Protein AF-A0A7T8GXA7-F1 (afdb_monomer_lite)

Organism: Caligus rogercresseyi (NCBI:txid217165)

Foldseek 3Di:
DFQALVNDDQVLLLLVCCVVVVDVHSVVCVVPDSVVSSVSVCVVCVVVVHHRRPDGSPVVSVVPVPPPDDD

pLDDT: mean 78.77, std 14.37, range [43.62, 91.25]

Sequence (71 aa):
MAKTLCGLKLVELRNLCVELELVEGVEELEGKKKSEVVVLVREYLIACGCDPKTHDFAKSVQSLAQETPPP

Radius of gyration: 12.45 Å; chains: 1; bounding box: 19×29×38 Å

Secondary structure (DSSP, 8-state):
----GGGS-HHHHHHHHHHTTSSS-GGGGTT--HHHHHHHHHHHHHHTT--TTT--TTTGGGGGTT-----

Structure (mmCIF, N/CA/C/O backbone):
data_AF-A0A7T8GXA7-F1
#
_entry.id   AF-A0A7T8GXA7-F1
#
loop_
_atom_site.group_PDB
_atom_site.id
_atom_site.type_symbol
_atom_site.label_atom_id
_atom_site.label_alt_id
_atom_site.label_comp_id
_atom_site.label_asym_id
_atom_site.label_entity_id
_atom_site.label_seq_id
_atom_site.pdbx_PDB_ins_code
_atom_site.Cartn_x
_atom_site.Cartn_y
_atom_site.Cartn_z
_atom_site.occupancy
_atom_site.B_iso_or_equiv
_atom_site.auth_seq_id
_atom_site.auth_comp_id
_atom_site.auth_asym_id
_atom_site.auth_atom_id
_atom_site.pdbx_PDB_model_num
ATOM 1 N N . MET A 1 1 ? -5.504 -17.351 -3.897 1.00 53.28 1 MET A N 1
ATOM 2 C CA . MET A 1 1 ? -6.337 -16.320 -4.552 1.00 53.28 1 MET A CA 1
ATOM 3 C C . MET A 1 1 ? -5.469 -15.092 -4.687 1.00 53.28 1 MET A C 1
ATOM 5 O O . MET A 1 1 ? -4.941 -14.674 -3.664 1.00 53.28 1 MET A O 1
ATOM 9 N N . ALA A 1 2 ? -5.265 -14.581 -5.900 1.00 61.25 2 ALA A N 1
ATOM 10 C CA . ALA A 1 2 ? -4.419 -13.409 -6.062 1.00 61.25 2 ALA A CA 1
ATOM 11 C C . ALA A 1 2 ? -5.138 -12.170 -5.507 1.00 61.25 2 ALA A C 1
ATOM 13 O O . ALA A 1 2 ? -6.291 -11.923 -5.871 1.00 61.25 2 ALA A O 1
ATOM 14 N N . LYS A 1 3 ? -4.501 -11.422 -4.603 1.00 71.00 3 LYS A N 1
ATOM 15 C CA . LYS A 1 3 ? -5.048 -10.159 -4.080 1.00 71.00 3 LYS A CA 1
ATOM 16 C C . LYS A 1 3 ? -4.389 -9.013 -4.830 1.00 71.00 3 LYS A C 1
ATOM 18 O O . LYS A 1 3 ? -3.189 -8.796 -4.704 1.00 71.00 3 LYS A O 1
ATOM 23 N N . THR A 1 4 ? -5.187 -8.272 -5.591 1.00 81.56 4 THR A N 1
ATOM 24 C CA . THR A 1 4 ? -4.736 -7.064 -6.289 1.00 81.56 4 THR A CA 1
ATOM 25 C C . THR A 1 4 ? -4.753 -5.857 -5.355 1.00 81.56 4 THR A C 1
ATOM 27 O O . THR A 1 4 ? -5.500 -5.829 -4.374 1.00 81.56 4 THR A O 1
ATOM 30 N N . LEU A 1 5 ? -3.984 -4.820 -5.697 1.00 80.62 5 LEU A N 1
ATOM 31 C CA . LEU A 1 5 ? -3.848 -3.595 -4.901 1.00 80.62 5 LEU A CA 1
ATOM 32 C C . LEU A 1 5 ? -5.204 -2.944 -4.550 1.00 80.62 5 LEU A C 1
ATOM 34 O O . LEU A 1 5 ? -5.435 -2.526 -3.418 1.00 80.62 5 LEU A O 1
ATOM 38 N N . CYS A 1 6 ? -6.150 -2.920 -5.496 1.00 78.88 6 CYS A N 1
ATOM 39 C CA . CYS A 1 6 ? -7.498 -2.381 -5.266 1.00 78.88 6 CYS A CA 1
ATOM 40 C C . CYS A 1 6 ? -8.347 -3.240 -4.312 1.00 78.88 6 CYS A C 1
ATOM 42 O O . CYS A 1 6 ? -9.252 -2.713 -3.654 1.00 78.88 6 CYS A O 1
ATOM 44 N N . GLY A 1 7 ? -8.064 -4.541 -4.227 1.00 82.88 7 GLY A N 1
ATOM 45 C CA . GLY A 1 7 ? -8.750 -5.489 -3.348 1.00 82.88 7 GLY A CA 1
ATOM 46 C C . GLY A 1 7 ? -8.316 -5.409 -1.883 1.00 82.88 7 GLY A C 1
ATOM 47 O O . GLY A 1 7 ? -9.020 -5.927 -1.020 1.00 82.88 7 GLY A O 1
ATOM 48 N N . LEU A 1 8 ? -7.201 -4.736 -1.588 1.00 84.44 8 LEU A N 1
ATOM 49 C CA . LEU A 1 8 ? -6.690 -4.578 -0.228 1.00 84.44 8 LEU A CA 1
ATOM 50 C C . LEU A 1 8 ? -7.525 -3.586 0.591 1.00 84.44 8 LEU A C 1
ATOM 52 O O . LEU A 1 8 ? -8.012 -2.567 0.089 1.00 84.44 8 LEU A O 1
ATOM 56 N N . LYS A 1 9 ? -7.701 -3.862 1.880 1.00 88.06 9 LYS A N 1
ATOM 57 C CA . LYS A 1 9 ? -8.263 -2.917 2.853 1.00 88.06 9 LYS A CA 1
ATOM 58 C C . LYS A 1 9 ? -7.269 -1.785 3.116 1.00 88.06 9 LYS A C 1
ATOM 60 O O . LYS A 1 9 ? -6.072 -1.929 2.900 1.00 88.06 9 LYS A O 1
ATOM 65 N N . LEU A 1 10 ? -7.766 -0.660 3.634 1.00 87.69 10 LEU A N 1
ATOM 66 C CA . LEU A 1 10 ? -6.922 0.494 3.968 1.00 87.69 10 LEU A CA 1
ATOM 67 C C . LEU A 1 10 ? -5.781 0.116 4.924 1.00 87.69 10 LEU A C 1
ATOM 69 O O . LEU A 1 10 ? -4.659 0.551 4.714 1.00 87.69 10 LEU A O 1
ATOM 73 N N . VAL A 1 11 ? -6.053 -0.724 5.927 1.00 87.38 11 VAL A N 1
ATOM 74 C CA . VAL A 1 11 ? -5.024 -1.173 6.877 1.00 87.38 11 VAL A CA 1
ATOM 75 C C . VAL A 1 11 ? -3.958 -2.043 6.199 1.00 87.38 11 VAL A C 1
ATOM 77 O O . VAL A 1 11 ? -2.775 -1.844 6.436 1.00 87.38 11 VAL A O 1
ATOM 80 N N . GLU A 1 12 ? -4.365 -2.936 5.286 1.00 88.12 12 GLU A N 1
ATOM 81 C CA . GLU A 1 12 ? -3.447 -3.788 4.516 1.00 88.12 12 GLU A CA 1
ATOM 82 C C . GLU A 1 12 ? -2.549 -2.922 3.614 1.00 88.12 12 GLU A C 1
ATOM 84 O O . GLU A 1 12 ? -1.354 -3.163 3.522 1.00 88.12 12 GLU A O 1
ATOM 89 N N . LEU A 1 13 ? -3.108 -1.872 3.002 1.00 88.06 13 LEU A N 1
ATOM 90 C CA . LEU A 1 13 ? -2.356 -0.911 2.188 1.00 88.06 13 LEU A CA 1
ATOM 91 C C . LEU A 1 13 ? -1.372 -0.076 3.009 1.00 88.06 13 LEU A C 1
ATOM 93 O O . LEU A 1 13 ? -0.261 0.159 2.552 1.00 88.06 13 LEU A O 1
ATOM 97 N N . ARG A 1 14 ? -1.765 0.371 4.208 1.00 90.31 14 ARG A N 1
ATOM 98 C CA . ARG A 1 14 ? -0.866 1.122 5.097 1.00 90.31 14 ARG A CA 1
ATOM 99 C C . ARG A 1 14 ? 0.314 0.269 5.543 1.00 90.31 14 ARG A C 1
ATOM 101 O O . ARG A 1 14 ? 1.444 0.730 5.465 1.00 90.31 14 ARG A O 1
ATOM 108 N N . ASN A 1 15 ? 0.049 -0.973 5.940 1.00 87.81 15 ASN A N 1
ATOM 109 C CA . ASN A 1 15 ? 1.100 -1.918 6.312 1.00 87.81 15 ASN A CA 1
ATOM 110 C C . ASN A 1 15 ? 2.030 -2.194 5.133 1.00 87.81 15 ASN A C 1
ATOM 112 O O . ASN A 1 15 ? 3.241 -2.157 5.292 1.00 87.81 15 ASN A O 1
ATOM 116 N N . LEU A 1 16 ? 1.466 -2.385 3.939 1.00 86.69 16 LEU A N 1
ATOM 117 C CA . LEU A 1 16 ? 2.251 -2.583 2.728 1.00 86.69 16 LEU A CA 1
ATOM 118 C C . LEU A 1 16 ? 3.170 -1.389 2.435 1.00 86.69 16 LEU A C 1
ATOM 120 O O . LEU A 1 16 ? 4.298 -1.591 2.014 1.00 86.69 16 LEU A O 1
ATOM 124 N N . CYS A 1 17 ? 2.729 -0.150 2.670 1.00 89.25 17 CYS A N 1
ATOM 125 C CA . CYS A 1 17 ? 3.616 1.005 2.533 1.00 89.25 17 CYS A CA 1
ATOM 126 C C . CYS A 1 17 ? 4.801 0.961 3.504 1.00 89.25 17 CYS A C 1
ATOM 128 O O . CYS A 1 17 ? 5.898 1.325 3.101 1.00 89.25 17 CYS A O 1
ATOM 130 N N . VAL A 1 18 ? 4.598 0.511 4.743 1.00 89.19 18 VAL A N 1
ATOM 131 C CA . VAL A 1 18 ? 5.694 0.346 5.712 1.00 89.19 18 VAL A CA 1
ATOM 132 C C . VAL A 1 18 ? 6.627 -0.791 5.285 1.00 89.19 18 VAL A C 1
ATOM 134 O O . VAL A 1 18 ? 7.837 -0.615 5.293 1.00 89.19 18 VAL A O 1
ATOM 137 N N . GLU A 1 19 ? 6.087 -1.931 4.837 1.00 86.19 19 GLU A N 1
ATOM 138 C CA . GLU A 1 19 ? 6.900 -3.058 4.341 1.00 86.19 19 GLU A CA 1
ATOM 139 C C . GLU A 1 19 ? 7.722 -2.710 3.095 1.00 86.19 19 GLU A C 1
ATOM 141 O O . GLU A 1 19 ? 8.804 -3.251 2.897 1.00 86.19 19 GLU A O 1
ATOM 146 N N . LEU A 1 20 ? 7.209 -1.818 2.246 1.00 85.69 20 LEU A N 1
ATOM 147 C CA . LEU A 1 20 ? 7.919 -1.300 1.075 1.00 85.69 20 LEU A CA 1
A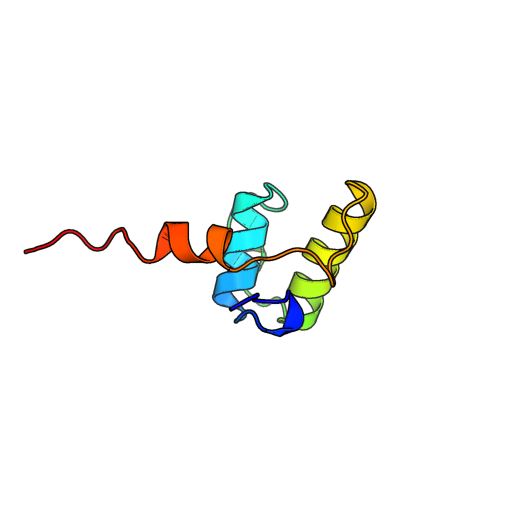TOM 148 C C . LEU A 1 20 ? 8.851 -0.124 1.415 1.00 85.69 20 LEU A C 1
ATOM 150 O O . LEU A 1 20 ? 9.385 0.495 0.496 1.00 85.69 20 LEU A O 1
ATOM 154 N N . GLU A 1 21 ? 9.003 0.211 2.703 1.00 88.56 21 GLU A N 1
ATOM 155 C CA . GLU A 1 21 ? 9.802 1.338 3.204 1.00 88.56 21 GLU A CA 1
ATOM 156 C C . GLU A 1 21 ? 9.420 2.681 2.541 1.00 88.56 21 GLU A C 1
ATOM 158 O O . GLU A 1 21 ? 10.244 3.575 2.358 1.00 88.56 21 GLU A O 1
ATOM 163 N N . LEU A 1 22 ? 8.145 2.833 2.156 1.00 88.12 22 LEU A N 1
ATOM 164 C CA . LEU A 1 22 ? 7.597 4.066 1.573 1.00 88.12 22 LEU A CA 1
ATOM 165 C C . LEU A 1 22 ? 7.321 5.147 2.614 1.00 88.12 22 LEU A C 1
ATOM 167 O O . LEU A 1 22 ? 7.239 6.326 2.271 1.00 88.12 22 LEU A O 1
ATOM 171 N N . VAL A 1 23 ? 7.094 4.721 3.851 1.00 89.25 23 VAL A N 1
ATOM 172 C CA . VAL A 1 23 ? 6.849 5.546 5.035 1.00 89.25 23 VAL A CA 1
ATOM 173 C C . VAL A 1 23 ? 7.524 4.876 6.225 1.00 89.25 23 VAL A C 1
ATOM 175 O O . VAL A 1 23 ? 7.688 3.654 6.228 1.00 89.25 23 VAL A O 1
ATOM 178 N N . GLU A 1 24 ? 7.870 5.650 7.248 1.00 86.94 24 GLU A N 1
ATOM 179 C CA . GLU A 1 24 ? 8.473 5.119 8.474 1.00 86.94 24 GLU A CA 1
ATOM 180 C C . GLU A 1 24 ? 7.431 4.408 9.350 1.00 86.94 24 GLU A C 1
ATOM 182 O O . GLU A 1 24 ? 7.756 3.481 10.092 1.00 86.94 24 GLU A O 1
ATOM 187 N N . GLY A 1 25 ? 6.155 4.796 9.241 1.00 86.44 25 GLY A N 1
ATOM 188 C CA . GLY A 1 25 ? 5.079 4.188 10.016 1.00 86.44 25 GLY A CA 1
ATOM 189 C C . GLY A 1 25 ? 3.685 4.389 9.433 1.00 86.44 25 GLY A C 1
ATOM 190 O O . GLY A 1 25 ? 3.418 5.289 8.635 1.00 86.44 25 GLY A O 1
ATOM 191 N N . VAL A 1 26 ? 2.742 3.552 9.876 1.00 85.88 26 VAL A N 1
ATOM 192 C CA . VAL A 1 26 ? 1.329 3.642 9.458 1.00 85.88 26 VAL A CA 1
ATOM 193 C C . VAL A 1 26 ? 0.651 4.944 9.902 1.00 85.88 26 VAL A C 1
ATOM 195 O O . VAL A 1 26 ? -0.368 5.319 9.317 1.00 85.88 26 VAL A O 1
ATOM 198 N N . GLU A 1 27 ? 1.219 5.626 10.901 1.00 87.81 27 GLU A N 1
ATOM 199 C CA . GLU A 1 27 ? 0.771 6.918 11.434 1.00 87.81 27 GLU A CA 1
ATOM 200 C C . GLU A 1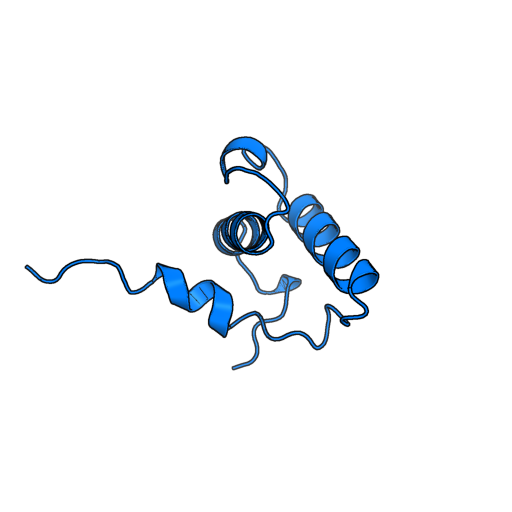 27 ? 0.892 8.041 10.391 1.00 87.81 27 GLU A C 1
ATOM 202 O O . GLU A 1 27 ? -0.003 8.874 10.279 1.00 87.81 27 GLU A O 1
ATOM 207 N N . GLU A 1 28 ? 1.911 8.015 9.521 1.00 88.50 28 GLU A N 1
ATOM 208 C CA . GLU A 1 28 ? 2.050 8.981 8.412 1.00 88.50 28 GLU A CA 1
ATOM 209 C C . GLU A 1 28 ? 0.949 8.843 7.351 1.00 88.50 28 GLU A C 1
ATOM 211 O O . GLU A 1 28 ? 0.691 9.737 6.537 1.00 88.50 28 GLU A O 1
ATOM 216 N N . 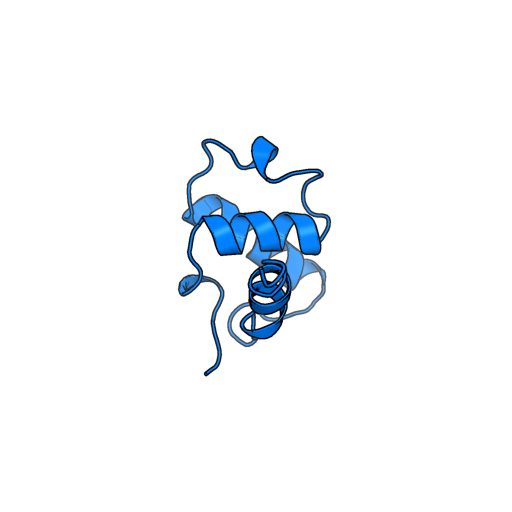LEU A 1 29 ? 0.296 7.683 7.332 1.00 88.56 29 LEU A N 1
ATOM 217 C CA . LEU A 1 29 ? -0.831 7.390 6.460 1.00 88.56 29 LEU A CA 1
ATOM 218 C C . LEU A 1 29 ? -2.167 7.541 7.194 1.00 88.56 29 LEU A C 1
ATOM 220 O O . LEU A 1 29 ? -3.229 7.297 6.600 1.00 88.56 29 LEU A O 1
ATOM 224 N N . GLU A 1 30 ? -2.143 7.933 8.468 1.00 84.88 30 GLU A N 1
ATOM 225 C CA . GLU A 1 30 ? -3.333 8.279 9.225 1.00 84.88 30 GLU A CA 1
ATOM 226 C C . GLU A 1 30 ? -3.983 9.531 8.614 1.00 84.88 30 GLU A C 1
ATOM 228 O O . GLU A 1 30 ? -3.324 10.447 8.136 1.00 84.88 30 GLU A O 1
ATOM 233 N N . GLY A 1 31 ? -5.308 9.518 8.466 1.00 87.56 31 GLY A N 1
ATOM 234 C CA . GLY A 1 31 ? -6.033 10.546 7.705 1.00 87.56 31 GLY A CA 1
ATOM 235 C C . GLY A 1 31 ? -5.970 10.427 6.170 1.00 87.56 31 GLY A C 1
ATOM 236 O O . GLY A 1 31 ? -6.860 10.957 5.500 1.00 87.56 31 GLY A O 1
ATOM 237 N N . LYS A 1 32 ? -5.024 9.675 5.582 1.00 88.50 32 LYS A N 1
ATOM 238 C CA . LYS A 1 32 ? -5.013 9.431 4.126 1.00 88.50 32 LYS A CA 1
ATOM 239 C C . LYS A 1 32 ? -6.136 8.499 3.682 1.00 88.50 32 LYS A C 1
ATOM 241 O O . LYS A 1 32 ? -6.453 7.492 4.324 1.00 88.50 32 LYS A O 1
ATOM 246 N N . LYS A 1 33 ? -6.715 8.814 2.521 1.00 90.69 33 LYS A N 1
ATOM 247 C CA . LYS A 1 33 ? -7.740 7.986 1.873 1.00 90.69 33 LYS A CA 1
ATOM 248 C C . LYS A 1 33 ? -7.106 6.756 1.237 1.00 90.69 33 LYS A C 1
ATOM 250 O O . LYS A 1 33 ? -5.996 6.813 0.717 1.00 90.69 33 LYS A O 1
ATOM 255 N N . LYS A 1 34 ? -7.875 5.666 1.159 1.00 88.44 34 LYS A N 1
ATOM 256 C CA . LYS A 1 34 ? -7.463 4.424 0.482 1.00 88.44 34 LYS A CA 1
ATOM 257 C C . LYS A 1 34 ? -6.922 4.678 -0.924 1.00 88.44 34 LYS A C 1
ATOM 259 O O . LYS A 1 34 ? -5.898 4.116 -1.281 1.00 88.44 34 LYS A O 1
ATOM 264 N N . SER A 1 35 ? -7.588 5.527 -1.701 1.00 89.50 35 SER A N 1
ATOM 265 C CA . SER A 1 35 ? -7.162 5.870 -3.059 1.00 89.50 35 SER A CA 1
ATOM 266 C C . SER A 1 35 ? -5.767 6.492 -3.109 1.00 89.50 35 SER A C 1
ATOM 268 O O . SER A 1 35 ? -5.014 6.174 -4.017 1.00 89.50 35 SER A O 1
ATOM 270 N N . GLU A 1 36 ? -5.403 7.330 -2.138 1.00 91.25 36 GLU A N 1
ATOM 271 C CA . GLU A 1 36 ? -4.083 7.974 -2.114 1.00 91.25 36 GLU A CA 1
ATOM 272 C C . GLU A 1 36 ? -2.981 6.987 -1.751 1.00 91.25 36 GLU A C 1
ATOM 274 O O . GLU A 1 36 ? -1.941 6.954 -2.400 1.00 91.25 36 GLU A O 1
ATOM 279 N N . VAL A 1 37 ? -3.241 6.117 -0.771 1.00 90.69 37 VAL A N 1
ATOM 280 C CA . VAL A 1 37 ? -2.302 5.050 -0.401 1.00 90.69 37 VAL A CA 1
ATOM 281 C C . VAL A 1 37 ? -2.107 4.072 -1.567 1.00 90.69 37 VAL A C 1
ATOM 283 O O . VAL A 1 37 ? -0.986 3.676 -1.867 1.00 90.69 37 VAL A O 1
ATOM 286 N N . VAL A 1 38 ? -3.182 3.735 -2.292 1.00 89.88 38 VAL A N 1
ATOM 287 C CA . VAL A 1 38 ? -3.104 2.918 -3.515 1.00 89.88 38 VAL A CA 1
ATOM 288 C C . VAL A 1 38 ? -2.228 3.582 -4.576 1.00 89.88 38 VAL A C 1
ATOM 290 O O . VAL A 1 38 ? -1.432 2.891 -5.203 1.00 89.88 38 VAL A O 1
ATOM 293 N N . VAL A 1 39 ? -2.357 4.894 -4.796 1.00 90.81 39 VAL A N 1
ATOM 294 C CA . VAL A 1 39 ? -1.528 5.611 -5.780 1.00 90.81 39 VAL A CA 1
ATOM 295 C C . VAL A 1 39 ? -0.054 5.570 -5.383 1.00 90.81 39 VAL A C 1
ATOM 297 O O . VAL A 1 39 ? 0.762 5.199 -6.218 1.00 90.81 39 VAL A O 1
ATOM 300 N N . LEU A 1 40 ? 0.265 5.825 -4.112 1.00 90.06 40 LEU A N 1
ATOM 301 C CA . LEU A 1 40 ? 1.629 5.744 -3.571 1.00 90.06 40 LEU A CA 1
ATOM 302 C C . LEU A 1 40 ? 2.294 4.393 -3.861 1.00 90.06 40 LEU A C 1
ATOM 304 O O . LEU A 1 40 ? 3.362 4.333 -4.469 1.00 90.06 40 LEU A O 1
ATOM 308 N N . VAL A 1 41 ? 1.626 3.296 -3.492 1.00 88.75 41 VAL A N 1
ATOM 309 C CA . VAL A 1 41 ? 2.139 1.942 -3.752 1.00 88.75 41 VAL A CA 1
ATOM 310 C C . VAL A 1 41 ? 2.252 1.678 -5.254 1.00 88.75 41 VAL A C 1
ATOM 312 O O . VAL A 1 41 ? 3.209 1.062 -5.718 1.00 88.75 41 VAL A O 1
ATOM 315 N N . ARG A 1 42 ? 1.284 2.153 -6.044 1.00 89.88 42 ARG A N 1
ATOM 316 C CA . ARG A 1 42 ? 1.279 1.980 -7.499 1.00 89.88 42 ARG A CA 1
ATOM 317 C C . ARG A 1 42 ? 2.479 2.6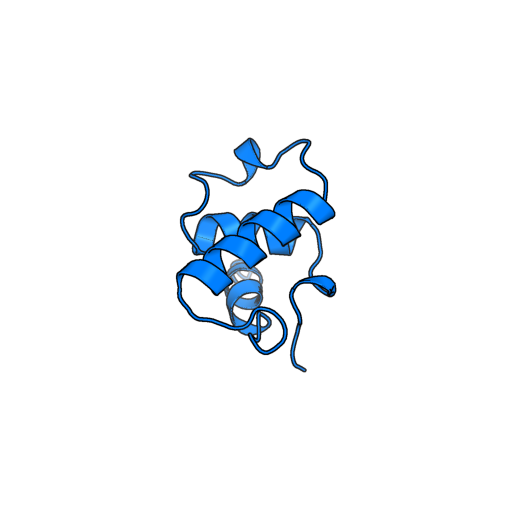64 -8.155 1.00 89.88 42 ARG A C 1
ATOM 319 O O . ARG A 1 42 ? 3.102 2.056 -9.019 1.00 89.88 42 ARG A O 1
ATOM 326 N N . GLU A 1 43 ? 2.772 3.906 -7.785 1.00 90.81 43 GLU A N 1
ATOM 327 C CA . GLU A 1 43 ? 3.893 4.669 -8.343 1.00 90.81 43 GLU A CA 1
ATOM 328 C C . GLU A 1 43 ? 5.233 4.037 -7.988 1.00 90.81 43 GLU A C 1
ATOM 330 O O . GLU A 1 43 ? 6.081 3.886 -8.865 1.00 90.81 43 GLU A O 1
ATOM 335 N N . TYR A 1 44 ? 5.383 3.573 -6.747 1.00 90.06 44 TYR A N 1
ATOM 336 C CA . TYR A 1 44 ? 6.571 2.840 -6.325 1.00 90.06 44 TYR A CA 1
ATOM 337 C C . TYR A 1 44 ? 6.806 1.580 -7.155 1.00 90.06 44 TYR A C 1
ATOM 339 O O . TYR A 1 44 ? 7.895 1.368 -7.680 1.00 90.06 44 TYR A O 1
ATOM 347 N N . LEU A 1 45 ? 5.768 0.763 -7.342 1.00 87.62 45 LEU A N 1
ATOM 348 C CA . LEU A 1 45 ? 5.887 -0.462 -8.131 1.00 87.62 45 LEU A CA 1
ATOM 349 C C . LEU A 1 45 ? 6.277 -0.161 -9.574 1.00 87.62 45 LEU A C 1
ATOM 351 O O . LEU A 1 45 ? 7.161 -0.826 -10.107 1.00 87.62 45 LEU A O 1
ATOM 355 N N . ILE A 1 46 ? 5.680 0.872 -10.176 1.00 88.62 46 ILE A N 1
ATOM 356 C CA . ILE A 1 46 ? 6.045 1.322 -11.523 1.00 88.62 46 ILE A CA 1
ATOM 357 C C . ILE A 1 46 ? 7.513 1.768 -11.563 1.00 88.62 46 ILE A C 1
ATOM 359 O O . ILE A 1 46 ? 8.224 1.395 -12.495 1.00 88.62 46 ILE A O 1
ATOM 363 N N . ALA A 1 47 ? 7.987 2.510 -10.556 1.00 89.25 47 ALA A N 1
ATOM 364 C CA . ALA A 1 47 ? 9.385 2.931 -10.453 1.00 89.25 47 ALA A CA 1
ATOM 365 C C . ALA A 1 47 ? 10.349 1.737 -10.320 1.00 89.25 47 ALA A C 1
ATOM 367 O O . ALA A 1 47 ? 11.428 1.747 -10.908 1.00 89.25 47 ALA A O 1
ATOM 368 N N . CYS A 1 48 ? 9.933 0.674 -9.630 1.00 85.81 48 CYS A N 1
ATOM 369 C CA . CYS A 1 48 ? 10.659 -0.596 -9.553 1.00 85.81 48 CYS A CA 1
ATOM 370 C C . CYS A 1 48 ? 10.513 -1.478 -10.811 1.00 85.81 48 CYS A C 1
ATOM 372 O O . CYS A 1 48 ? 11.059 -2.580 -10.846 1.00 85.81 48 CYS A O 1
ATOM 374 N N . GLY A 1 49 ? 9.764 -1.045 -11.832 1.00 87.38 49 GLY A N 1
ATOM 375 C CA . GLY A 1 49 ? 9.493 -1.834 -13.039 1.00 87.38 49 GLY A CA 1
ATOM 376 C C . GLY A 1 49 ? 8.502 -2.988 -12.837 1.00 87.38 49 GLY A C 1
ATOM 377 O O . GLY A 1 49 ? 8.392 -3.864 -13.694 1.00 87.38 49 GLY A O 1
ATOM 378 N N . CYS A 1 50 ? 7.775 -3.008 -11.719 1.00 83.88 50 CYS A N 1
ATOM 379 C CA . CYS A 1 50 ? 6.710 -3.965 -11.436 1.00 83.88 50 CYS A CA 1
ATOM 380 C C . CYS A 1 50 ? 5.351 -3.447 -11.920 1.00 83.88 50 CYS A C 1
ATOM 382 O O . CYS A 1 50 ? 4.984 -2.298 -11.673 1.00 83.88 50 CYS A O 1
ATOM 384 N N . ASP A 1 51 ? 4.550 -4.321 -12.539 1.00 82.31 51 ASP A N 1
ATOM 385 C CA . ASP A 1 51 ? 3.169 -3.980 -12.871 1.00 82.31 51 ASP A CA 1
ATOM 386 C C . ASP A 1 51 ? 2.238 -4.217 -11.656 1.00 82.31 51 ASP A C 1
ATOM 388 O O . ASP A 1 51 ? 2.069 -5.352 -11.193 1.00 82.31 51 ASP A O 1
ATOM 392 N N . PRO A 1 52 ? 1.599 -3.160 -11.124 1.00 75.81 52 PRO A N 1
ATOM 393 C CA . PRO A 1 52 ? 0.772 -3.230 -9.920 1.00 75.81 52 PRO A CA 1
ATOM 394 C C . PRO A 1 52 ? -0.556 -3.975 -10.124 1.00 75.81 52 PRO A C 1
ATOM 396 O O . PRO A 1 52 ? -1.249 -4.266 -9.147 1.00 75.81 52 PRO A O 1
ATOM 399 N N . LYS A 1 53 ? -0.952 -4.270 -11.372 1.00 74.06 53 LYS A N 1
ATOM 400 C CA . LYS A 1 53 ? -2.147 -5.075 -11.670 1.00 74.06 53 LYS A CA 1
ATOM 401 C C . LYS A 1 53 ? -1.842 -6.567 -11.626 1.00 74.06 53 LYS A C 1
ATOM 403 O O . LYS A 1 53 ? -2.749 -7.346 -11.346 1.00 74.06 53 LYS A O 1
ATOM 408 N N . THR A 1 54 ? -0.600 -6.954 -11.909 1.00 72.81 54 THR A N 1
ATOM 409 C CA . THR A 1 54 ? -0.163 -8.357 -11.900 1.00 72.81 54 THR A CA 1
ATOM 410 C C . THR A 1 54 ? 0.547 -8.757 -10.612 1.00 72.81 54 THR A C 1
ATOM 412 O O . THR A 1 54 ? 0.737 -9.946 -10.376 1.00 72.81 54 THR A O 1
ATOM 415 N N . HIS A 1 55 ? 0.950 -7.788 -9.788 1.00 76.81 55 HIS A N 1
ATOM 416 C CA . HIS A 1 55 ? 1.612 -8.054 -8.518 1.00 76.81 55 HIS A CA 1
ATOM 417 C C . HIS A 1 55 ? 0.633 -8.656 -7.498 1.00 76.81 55 HIS A C 1
ATOM 419 O O . HIS A 1 55 ? -0.439 -8.100 -7.241 1.00 76.81 55 HIS A O 1
ATOM 425 N N . ASP A 1 56 ? 1.002 -9.805 -6.929 1.00 76.81 56 ASP A N 1
ATOM 426 C CA . ASP A 1 56 ? 0.190 -10.502 -5.936 1.00 76.81 56 ASP A CA 1
ATOM 427 C C . ASP A 1 56 ? 0.555 -10.055 -4.518 1.00 76.81 56 ASP A C 1
ATOM 429 O O . ASP A 1 56 ? 1.592 -10.432 -3.978 1.00 76.81 56 ASP A O 1
ATOM 433 N N . PHE A 1 57 ? -0.335 -9.294 -3.883 1.00 75.94 57 PHE A N 1
ATOM 434 C CA . PHE A 1 57 ? -0.138 -8.801 -2.515 1.00 75.94 57 PHE A CA 1
ATOM 435 C C . PHE A 1 57 ? -0.651 -9.780 -1.453 1.00 75.94 57 PHE A C 1
ATOM 437 O O . PHE A 1 57 ? -0.705 -9.451 -0.270 1.00 75.94 57 PHE A O 1
ATOM 444 N N . ALA A 1 58 ? -1.066 -10.992 -1.837 1.00 69.44 58 ALA A N 1
ATOM 445 C CA . ALA A 1 58 ? -1.633 -11.948 -0.893 1.00 69.44 58 ALA A CA 1
ATOM 446 C C . ALA A 1 58 ? -0.614 -12.444 0.147 1.00 69.44 58 ALA A C 1
ATOM 448 O O . ALA A 1 58 ? -1.028 -12.846 1.235 1.00 69.44 58 ALA A O 1
ATOM 449 N N . LYS A 1 59 ? 0.688 -12.429 -0.173 1.00 63.44 59 LYS A N 1
ATOM 450 C CA . LYS A 1 59 ? 1.757 -12.883 0.732 1.00 63.44 59 LYS A CA 1
ATOM 451 C C . LYS A 1 59 ? 2.204 -11.819 1.731 1.00 63.44 59 LYS A C 1
ATOM 453 O O . LYS A 1 59 ? 2.236 -12.134 2.914 1.00 63.44 59 LYS A O 1
ATOM 458 N N . SER A 1 60 ? 2.465 -10.588 1.287 1.00 62.88 60 SER A N 1
ATOM 459 C CA . SER A 1 60 ? 2.869 -9.479 2.173 1.00 62.88 60 SER A CA 1
ATOM 460 C C . SER A 1 60 ? 1.874 -9.286 3.316 1.00 62.88 60 SER A C 1
ATOM 462 O O . SER A 1 60 ? 2.218 -9.265 4.489 1.00 62.88 60 SER A O 1
ATOM 464 N N . VAL A 1 61 ? 0.582 -9.337 2.997 1.00 58.88 61 VAL A N 1
ATOM 465 C CA . VAL A 1 61 ? -0.458 -9.105 4.000 1.00 58.88 61 VAL A CA 1
ATOM 466 C C . VAL A 1 61 ? -0.638 -10.261 4.993 1.00 58.88 61 VAL A C 1
ATOM 468 O O . VAL A 1 61 ? -1.142 -10.060 6.097 1.00 58.88 61 VAL A O 1
ATOM 471 N N . GLN A 1 62 ? -0.233 -11.480 4.631 1.00 55.66 62 GLN A N 1
ATOM 472 C CA . GLN A 1 62 ? -0.297 -12.619 5.551 1.00 55.66 62 GLN A CA 1
ATOM 473 C C . GLN A 1 62 ? 0.795 -12.576 6.622 1.00 55.66 62 GLN A C 1
ATOM 475 O O . GLN A 1 62 ? 0.605 -13.193 7.668 1.00 55.66 62 GLN A O 1
ATOM 480 N N . SER A 1 63 ? 1.875 -11.815 6.413 1.00 48.38 63 SER A N 1
ATOM 481 C CA . SER A 1 63 ? 2.996 -11.769 7.354 1.00 48.38 63 SER A CA 1
ATOM 482 C C . SER A 1 63 ? 2.618 -11.170 8.717 1.00 48.38 63 SER A C 1
ATOM 484 O O . SER A 1 63 ? 3.237 -11.512 9.715 1.00 48.38 63 SER A O 1
ATOM 486 N N . LEU A 1 64 ? 1.546 -10.367 8.801 1.00 47.03 64 LEU A N 1
ATOM 487 C CA . LEU A 1 64 ? 1.079 -9.766 10.061 1.00 47.03 64 LEU A CA 1
ATOM 488 C C . LEU A 1 64 ? -0.106 -10.488 10.726 1.00 47.03 64 LEU A C 1
ATOM 490 O O . LEU A 1 64 ? -0.465 -10.170 11.856 1.00 47.03 64 LEU A O 1
ATOM 494 N N . ALA A 1 65 ? -0.749 -11.444 10.049 1.00 50.06 65 ALA A N 1
ATOM 495 C CA . ALA A 1 65 ? -1.904 -12.151 10.611 1.00 50.06 65 ALA A CA 1
ATOM 496 C C . ALA A 1 65 ? -1.512 -13.329 11.526 1.00 50.06 65 ALA A C 1
ATOM 498 O O . AL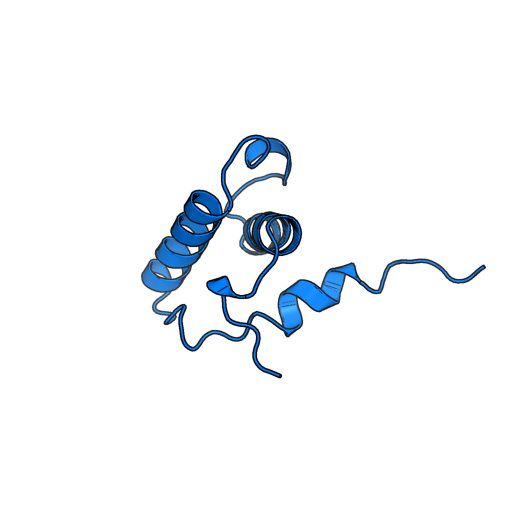A A 1 65 ? -2.398 -13.973 12.085 1.00 50.06 65 ALA A O 1
ATOM 499 N N . GLN A 1 66 ? -0.214 -13.632 11.665 1.00 46.88 66 GLN A N 1
ATOM 500 C CA . GLN A 1 66 ? 0.275 -14.791 12.424 1.00 46.88 66 GLN A CA 1
ATOM 501 C C . GLN A 1 66 ? 0.959 -14.459 13.759 1.00 46.88 66 GLN A C 1
ATOM 503 O O . GLN A 1 66 ? 1.315 -15.386 14.479 1.00 46.88 66 GLN A O 1
ATOM 508 N N . GLU A 1 67 ? 1.069 -13.190 14.159 1.00 43.62 67 GLU A N 1
ATOM 509 C CA . GLU A 1 67 ? 1.610 -12.816 15.477 1.00 43.62 67 GLU A CA 1
ATOM 510 C C . GLU A 1 67 ? 0.496 -12.535 16.499 1.00 43.62 67 GLU A C 1
ATOM 512 O O . GLU A 1 67 ? 0.451 -11.501 17.156 1.00 43.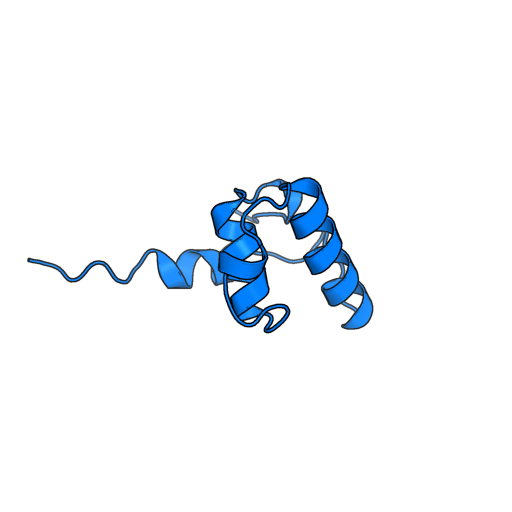62 67 GLU A O 1
ATOM 517 N N . THR A 1 68 ? -0.437 -13.474 16.652 1.00 44.00 68 THR A N 1
ATOM 518 C CA . THR A 1 68 ? -1.160 -13.632 17.923 1.00 44.00 68 THR A CA 1
ATOM 519 C C . THR A 1 68 ? -0.522 -14.805 18.662 1.00 44.00 68 THR A C 1
ATOM 521 O O . THR A 1 68 ? -0.644 -15.932 18.169 1.00 44.00 68 THR A O 1
ATOM 524 N N . PRO A 1 69 ? 0.171 -14.595 19.798 1.00 45.03 69 PRO A N 1
ATOM 525 C CA . PRO A 1 69 ? 0.730 -15.703 20.562 1.00 45.03 69 PRO A CA 1
ATOM 526 C C . PRO A 1 69 ? -0.412 -16.600 21.079 1.00 45.03 69 PRO A C 1
ATOM 528 O O . PRO A 1 69 ? -1.436 -16.072 21.524 1.00 45.03 69 PRO A O 1
ATOM 531 N N . PRO A 1 70 ? -0.291 -17.940 20.993 1.00 58.25 70 PRO A N 1
ATOM 532 C CA . PRO A 1 70 ? -1.260 -18.839 21.606 1.00 58.25 70 PRO A CA 1
ATOM 533 C C . PRO A 1 70 ? -1.207 -18.731 23.147 1.00 58.25 70 PRO A C 1
ATOM 535 O O . PRO A 1 70 ? -0.173 -18.323 23.681 1.00 58.25 70 PRO A O 1
ATOM 538 N N . PRO A 1 71 ? -2.326 -19.048 23.829 1.00 62.12 71 PRO A N 1
ATOM 539 C CA . PRO A 1 71 ? -2.533 -18.823 25.264 1.00 62.12 71 PRO A CA 1
ATOM 540 C C . PRO A 1 71 ? -1.590 -19.612 26.177 1.00 62.12 71 PRO A C 1
ATOM 542 O O . PRO A 1 71 ? -1.158 -20.721 25.783 1.00 62.12 71 PRO A O 1
#